Protein AF-A0A2S9FYH5-F1 (afdb_monomer_lite)

Sequence (85 aa):
VATAQRWFDEFEGAGLDGIIAKPLDGLYLPDKRAMFKVKHQRPADCVVAGYRLHKSGDDAVGSLLLGLYDGDGSLASVGVIGAFP

Foldseek 3Di:
DVVQVCCQPVCVVVVDQGDKAADPPDDDDPPDPRIDDDGDDDDDDWDFPDFDADPVDPPHTQKTFTFDADPVGDTHTPGIDRDDD

Radius of gyration: 19.56 Å; chains: 1; bounding box: 49×23×55 Å

pLDDT: mean 94.23, std 4.18, range [71.94, 97.75]

Structure (mmCIF, N/CA/C/O backbone):
data_AF-A0A2S9FYH5-F1
#
_entry.id   AF-A0A2S9FYH5-F1
#
loop_
_atom_site.group_PDB
_atom_site.id
_atom_site.type_symbol
_atom_site.label_atom_id
_atom_site.label_alt_id
_atom_site.label_comp_id
_atom_site.label_asym_id
_atom_site.label_entity_id
_atom_site.label_seq_id
_atom_site.pdbx_PDB_ins_code
_atom_site.Cartn_x
_atom_site.Cartn_y
_atom_site.Cartn_z
_atom_site.occupancy
_atom_site.B_iso_or_equiv
_atom_site.auth_seq_id
_atom_site.auth_comp_id
_atom_site.auth_asym_id
_atom_site.auth_atom_id
_atom_site.pdbx_PDB_model_num
ATOM 1 N N . VAL A 1 1 ? -22.720 -4.408 12.730 1.00 71.94 1 VAL A N 1
ATOM 2 C CA . VAL A 1 1 ? -22.038 -4.593 11.424 1.00 71.94 1 VAL A CA 1
ATOM 3 C C . VAL A 1 1 ? -22.683 -3.759 10.320 1.00 71.94 1 VAL A C 1
ATOM 5 O O . VAL A 1 1 ? -21.962 -2.995 9.702 1.00 71.94 1 VAL A O 1
ATOM 8 N N . ALA A 1 2 ? -24.011 -3.799 10.135 1.00 90.19 2 ALA A N 1
ATOM 9 C CA . ALA A 1 2 ? -24.708 -3.056 9.070 1.00 90.19 2 ALA A CA 1
ATOM 10 C C . ALA A 1 2 ? -24.344 -1.556 8.962 1.00 90.19 2 ALA A C 1
ATOM 12 O O . ALA A 1 2 ? -24.067 -1.072 7.871 1.00 90.19 2 ALA A O 1
ATOM 13 N N . THR A 1 3 ? -24.261 -0.828 10.084 1.00 96.00 3 THR A N 1
ATOM 14 C CA . THR A 1 3 ? -23.830 0.585 10.094 1.00 96.00 3 THR A CA 1
ATOM 15 C C . THR A 1 3 ? -22.412 0.777 9.550 1.00 96.00 3 THR A C 1
ATOM 17 O O . THR A 1 3 ? -22.179 1.697 8.778 1.00 96.00 3 THR A O 1
ATOM 20 N N . ALA A 1 4 ? -21.473 -0.090 9.944 1.00 95.38 4 ALA A N 1
ATOM 21 C CA . ALA A 1 4 ? -20.075 0.017 9.539 1.00 95.38 4 ALA A CA 1
ATOM 22 C C . ALA A 1 4 ? -19.893 -0.298 8.049 1.00 95.38 4 ALA A C 1
ATOM 24 O O . ALA A 1 4 ? -19.130 0.391 7.385 1.00 95.38 4 ALA A O 1
ATOM 25 N N . GLN A 1 5 ? -20.636 -1.284 7.531 1.00 95.56 5 GLN A N 1
ATOM 26 C CA . GLN A 1 5 ? -20.661 -1.587 6.101 1.00 95.56 5 GLN A CA 1
ATOM 27 C C . GLN A 1 5 ? -21.187 -0.394 5.300 1.00 95.56 5 GLN A C 1
ATOM 29 O O . GLN A 1 5 ? -20.523 0.064 4.383 1.00 95.56 5 GLN A O 1
ATOM 34 N N . ARG A 1 6 ? -22.320 0.187 5.720 1.00 96.12 6 ARG A N 1
ATOM 35 C CA . ARG A 1 6 ? -22.870 1.379 5.063 1.00 96.12 6 ARG A CA 1
ATOM 36 C C . ARG A 1 6 ? -21.867 2.531 5.030 1.00 96.12 6 ARG A C 1
ATOM 38 O O . ARG A 1 6 ? -21.724 3.160 3.997 1.00 96.12 6 ARG A O 1
ATOM 45 N N . TRP A 1 7 ? -21.168 2.805 6.134 1.00 96.06 7 TRP A N 1
ATOM 46 C CA . TRP A 1 7 ? -20.135 3.847 6.152 1.00 96.06 7 TRP A CA 1
ATOM 47 C C . TRP A 1 7 ? -18.958 3.540 5.233 1.00 96.06 7 TRP A C 1
ATOM 49 O O . TRP A 1 7 ? -18.432 4.458 4.613 1.00 96.06 7 TRP A O 1
ATOM 59 N N . PHE A 1 8 ? -18.528 2.279 5.181 1.00 95.81 8 PHE A N 1
ATOM 60 C CA . PHE A 1 8 ? -17.462 1.851 4.284 1.00 95.81 8 PHE A CA 1
ATOM 61 C C . PHE A 1 8 ? -17.843 2.174 2.834 1.00 95.81 8 PHE A C 1
ATOM 63 O O . PHE A 1 8 ? -17.089 2.874 2.170 1.00 95.81 8 PHE A O 1
ATOM 70 N N . ASP A 1 9 ? -19.049 1.796 2.410 1.00 93.81 9 ASP A N 1
ATOM 71 C CA . ASP A 1 9 ? -19.503 1.985 1.029 1.00 93.81 9 ASP A CA 1
ATOM 72 C C . ASP A 1 9 ? -19.830 3.461 0.705 1.00 93.81 9 ASP A C 1
ATOM 74 O O . ASP A 1 9 ? -19.387 4.007 -0.303 1.00 93.81 9 ASP A O 1
ATOM 78 N N . GLU A 1 10 ? -20.594 4.144 1.564 1.00 94.62 10 GLU A N 1
ATOM 79 C CA . GLU A 1 10 ? -21.112 5.497 1.297 1.00 94.62 10 GLU A CA 1
ATOM 80 C C . GLU A 1 10 ? -20.003 6.555 1.261 1.00 94.62 10 GLU A C 1
ATOM 82 O O . GLU A 1 10 ? -20.054 7.494 0.464 1.00 94.62 10 GLU A O 1
ATOM 87 N N . PHE A 1 11 ? -18.980 6.406 2.105 1.00 92.38 11 PHE A N 1
ATOM 88 C CA . PHE A 1 11 ? -17.928 7.412 2.222 1.00 92.38 11 PHE A CA 1
ATOM 89 C C . PHE A 1 11 ? -16.698 7.157 1.352 1.00 92.38 11 PHE A C 1
ATOM 91 O O . PHE A 1 11 ? -15.823 8.025 1.298 1.00 92.38 11 PHE A O 1
ATOM 98 N N . GLU A 1 12 ? -16.637 6.047 0.611 1.00 90.88 12 GLU A N 1
ATOM 99 C CA . GLU A 1 12 ? -15.592 5.859 -0.401 1.00 90.88 12 GLU A CA 1
ATOM 100 C C . GLU A 1 12 ? -15.629 7.001 -1.436 1.00 90.88 12 GLU A C 1
ATOM 102 O O . GLU A 1 12 ? -14.601 7.60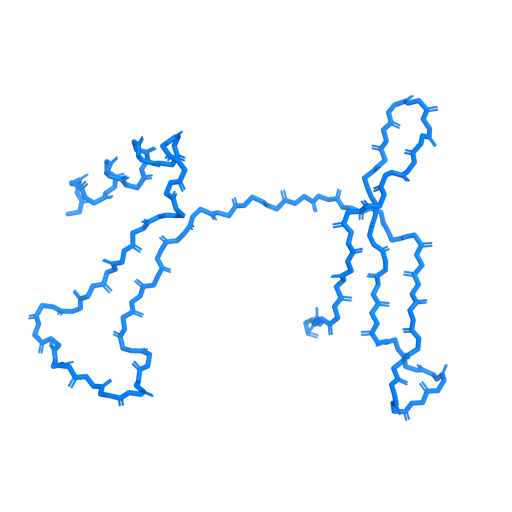4 -1.753 1.00 90.88 12 GLU A O 1
ATOM 107 N N . GLY A 1 13 ? -16.827 7.370 -1.908 1.00 84.31 13 GLY A N 1
ATOM 108 C CA . GLY A 1 13 ? -17.028 8.459 -2.873 1.00 84.31 13 GLY A CA 1
ATOM 109 C C . GLY A 1 13 ? -16.691 9.852 -2.330 1.00 84.31 13 GLY A C 1
ATOM 110 O O . GLY A 1 13 ? -16.383 10.758 -3.101 1.00 84.31 13 GLY A O 1
ATOM 111 N N . ALA A 1 14 ? -16.685 10.015 -1.005 1.00 88.75 14 ALA A N 1
ATOM 112 C CA . ALA A 1 14 ? -16.268 11.245 -0.335 1.00 88.75 14 ALA A CA 1
ATOM 113 C C . ALA A 1 14 ? -14.737 11.353 -0.175 1.00 88.75 14 ALA A C 1
ATOM 115 O O . ALA A 1 14 ? -14.248 12.314 0.420 1.00 88.75 14 ALA A O 1
ATOM 116 N N . GLY A 1 15 ? -13.976 10.377 -0.687 1.00 88.81 15 GLY A N 1
ATOM 117 C CA . GLY A 1 15 ? -12.517 10.342 -0.604 1.00 88.81 15 GLY A CA 1
ATOM 118 C C . GLY A 1 15 ? -11.977 9.774 0.709 1.00 88.81 15 GLY A C 1
ATOM 119 O O . GLY A 1 15 ? -10.803 9.982 1.014 1.00 88.81 15 GLY A O 1
ATOM 120 N N . LEU A 1 16 ? -12.798 9.075 1.504 1.00 94.06 16 LEU A N 1
ATOM 121 C CA . LEU A 1 16 ? -12.309 8.356 2.681 1.00 94.06 16 LEU A CA 1
ATOM 122 C C . LEU A 1 16 ? -11.746 6.986 2.280 1.00 94.06 16 LEU A C 1
ATOM 124 O O . LEU A 1 16 ? -12.391 6.215 1.577 1.00 94.06 16 LEU A O 1
ATOM 128 N N . ASP A 1 17 ? -10.569 6.642 2.809 1.00 94.31 17 ASP A N 1
ATOM 129 C CA . ASP A 1 17 ? -9.894 5.359 2.543 1.00 94.31 17 ASP A CA 1
ATOM 130 C C . ASP A 1 17 ? -10.698 4.117 2.990 1.00 94.31 17 ASP A C 1
ATOM 132 O O . ASP A 1 17 ? -10.475 3.004 2.499 1.00 94.31 17 ASP A O 1
ATOM 136 N N . GLY A 1 18 ? -11.562 4.274 3.996 1.00 95.81 18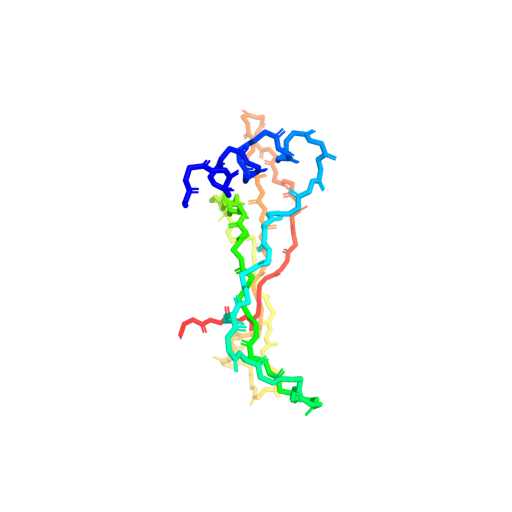 GLY A N 1
ATOM 137 C CA . GLY A 1 18 ? -12.299 3.191 4.643 1.00 95.81 18 GLY A CA 1
ATOM 138 C C . GLY A 1 18 ? -12.554 3.457 6.128 1.00 95.81 18 GLY A C 1
ATOM 139 O O . GLY A 1 18 ? -12.672 4.604 6.556 1.00 95.81 18 GLY A O 1
ATOM 140 N N . ILE A 1 19 ? -12.626 2.394 6.934 1.00 96.94 19 ILE A N 1
ATOM 141 C CA . ILE A 1 19 ? -13.003 2.457 8.354 1.00 96.94 19 ILE A CA 1
ATOM 142 C C . ILE A 1 19 ? -11.896 1.938 9.283 1.00 96.94 19 ILE A C 1
ATOM 144 O O . ILE A 1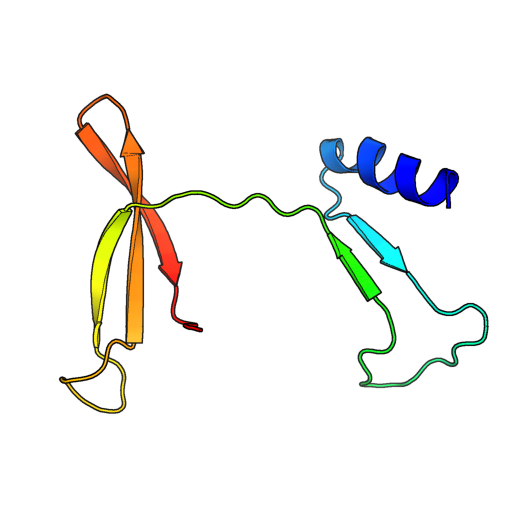 19 ? -11.069 1.097 8.919 1.00 96.94 19 ILE A O 1
ATOM 148 N N . ILE A 1 20 ? -11.908 2.418 10.528 1.00 96.69 20 ILE A N 1
ATOM 149 C CA . ILE A 1 20 ? -11.063 1.904 11.612 1.00 96.69 20 ILE A CA 1
ATOM 150 C C . ILE A 1 20 ? -11.923 1.059 12.548 1.00 96.69 20 ILE A C 1
ATOM 152 O O . ILE A 1 20 ? -12.849 1.580 13.168 1.00 96.69 20 ILE A O 1
ATOM 156 N N . ALA A 1 21 ? -11.587 -0.221 12.700 1.00 96.44 21 ALA A N 1
ATOM 157 C CA . ALA A 1 21 ? -12.211 -1.091 13.692 1.00 96.44 21 ALA A CA 1
ATOM 158 C C . ALA A 1 21 ? -11.329 -1.185 14.946 1.00 96.44 21 ALA A C 1
ATOM 160 O O . ALA A 1 21 ? -10.118 -1.418 14.862 1.00 96.44 21 ALA A O 1
ATOM 161 N N . LYS A 1 22 ? -11.943 -0.989 16.116 1.00 96.50 22 LYS A N 1
ATOM 162 C CA . LYS A 1 22 ? -11.287 -1.043 17.429 1.00 96.50 22 LYS A CA 1
ATOM 163 C C . LYS A 1 22 ? -12.000 -2.080 18.306 1.00 96.50 22 LYS A C 1
ATOM 165 O O . LYS A 1 22 ? -13.233 -2.058 18.324 1.00 96.50 22 LYS A O 1
ATOM 170 N N . PRO A 1 23 ? -11.275 -2.960 19.021 1.00 95.00 23 PRO A N 1
ATOM 171 C CA . PRO A 1 23 ? -11.876 -3.801 20.054 1.00 95.00 23 PRO A CA 1
ATOM 172 C C . PRO A 1 23 ? -12.570 -2.934 21.111 1.00 95.00 23 PRO A C 1
ATOM 174 O O . PRO A 1 23 ? -12.028 -1.899 21.499 1.00 95.00 23 PRO A O 1
ATOM 177 N N . LEU A 1 24 ? -13.764 -3.331 21.555 1.00 95.50 24 LEU A N 1
ATOM 178 C CA . LEU A 1 24 ? -14.558 -2.535 22.503 1.00 95.50 24 LEU A CA 1
ATOM 179 C C . LEU A 1 24 ? -13.938 -2.504 23.906 1.00 95.50 24 LEU A C 1
ATOM 181 O O . LEU A 1 24 ? -14.049 -1.505 24.607 1.00 95.50 24 LEU A O 1
ATOM 185 N N . ASP A 1 25 ? -13.277 -3.590 24.288 1.00 96.25 25 ASP A N 1
ATOM 186 C CA . ASP A 1 25 ? -12.543 -3.795 25.538 1.00 96.25 25 ASP A CA 1
ATOM 187 C C . ASP A 1 25 ? -11.034 -3.523 25.395 1.00 96.25 25 ASP A C 1
ATOM 189 O O . ASP A 1 25 ? -10.257 -3.731 26.328 1.00 96.25 25 ASP A O 1
ATOM 193 N N . GLY A 1 26 ? -10.602 -3.039 24.227 1.00 93.19 26 GLY A N 1
ATOM 194 C CA . GLY A 1 26 ? -9.205 -2.743 23.951 1.00 93.19 26 GLY A CA 1
ATOM 195 C C . GLY A 1 26 ? -8.713 -1.520 24.721 1.00 93.19 26 GLY A C 1
ATOM 196 O O . GLY A 1 26 ? -9.288 -0.435 24.632 1.00 93.19 26 GLY A O 1
ATOM 197 N N . LEU A 1 27 ? -7.591 -1.669 25.425 1.00 96.00 27 LEU A N 1
ATOM 198 C CA . LEU A 1 27 ? -6.875 -0.540 26.012 1.00 96.00 27 LEU A CA 1
ATOM 199 C C . LEU A 1 27 ? -6.102 0.239 24.944 1.00 96.00 27 LEU A C 1
ATOM 201 O O . LEU A 1 27 ? -5.727 -0.286 23.892 1.00 96.00 27 LEU A O 1
ATOM 205 N N . TYR A 1 28 ? -5.800 1.501 25.245 1.00 95.50 28 TYR A N 1
ATOM 206 C CA . TYR A 1 28 ? -4.822 2.242 24.464 1.00 95.50 28 TYR A CA 1
ATOM 207 C C . TYR A 1 28 ? -3.429 1.654 24.701 1.00 95.50 28 TYR A C 1
ATOM 209 O O . TYR A 1 28 ? -2.946 1.624 25.831 1.00 95.50 28 TYR A O 1
ATOM 217 N N . LEU A 1 29 ? -2.784 1.200 23.628 1.00 97.06 29 LEU A N 1
ATOM 218 C CA . LEU A 1 29 ? -1.447 0.619 23.666 1.00 97.06 29 LEU A CA 1
ATOM 219 C C . LEU A 1 29 ? -0.486 1.522 22.877 1.00 97.06 29 LEU A C 1
ATOM 221 O O . LEU A 1 29 ? -0.477 1.458 21.643 1.00 97.06 29 LEU A O 1
ATOM 225 N N . PRO A 1 30 ? 0.302 2.377 23.558 1.00 97.56 30 PRO A N 1
ATOM 226 C CA . PRO A 1 30 ? 1.274 3.243 22.901 1.00 97.56 30 PRO A CA 1
ATOM 227 C C . PRO A 1 30 ? 2.234 2.431 22.029 1.00 97.56 30 PRO A C 1
ATOM 229 O O . PRO A 1 30 ? 2.722 1.384 22.451 1.00 97.56 30 PRO A O 1
ATOM 232 N N . ASP A 1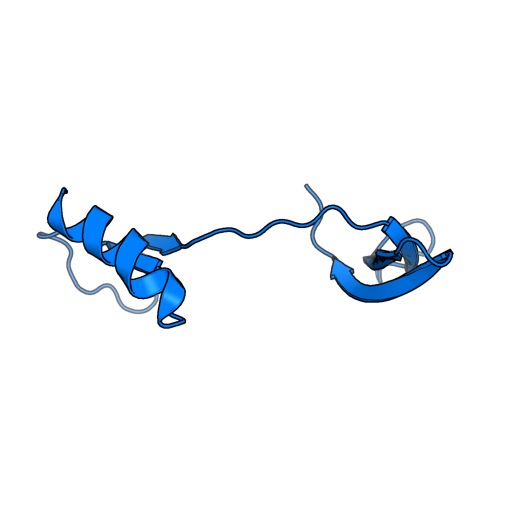 31 ? 2.490 2.920 20.815 1.00 96.69 31 ASP A N 1
ATOM 233 C CA . ASP A 1 31 ? 3.411 2.302 19.850 1.00 96.69 31 ASP A CA 1
ATOM 234 C C . ASP A 1 31 ? 3.039 0.863 19.421 1.00 96.69 31 ASP A C 1
ATOM 236 O O . ASP A 1 31 ? 3.851 0.104 18.891 1.00 96.69 31 ASP A O 1
ATOM 240 N N . LYS A 1 32 ? 1.779 0.450 19.625 1.00 96.56 32 LYS A N 1
ATOM 241 C CA . LYS A 1 32 ? 1.271 -0.848 19.159 1.00 96.56 32 LYS A CA 1
ATOM 242 C C . LYS A 1 32 ? 0.211 -0.684 18.076 1.00 96.56 32 LYS A C 1
ATOM 244 O O . LYS A 1 32 ? -0.703 0.133 18.170 1.00 96.56 32 LYS A O 1
ATOM 249 N N . ARG A 1 33 ? 0.281 -1.540 17.051 1.00 95.31 33 ARG A N 1
ATOM 250 C CA . ARG A 1 33 ? -0.731 -1.641 15.982 1.00 95.31 33 ARG A CA 1
ATOM 251 C C . ARG A 1 33 ? -1.905 -2.519 16.436 1.00 95.31 33 ARG A C 1
ATOM 253 O O . ARG A 1 33 ? -2.105 -3.603 15.910 1.00 95.31 33 ARG A O 1
ATOM 260 N N . ALA A 1 34 ? -2.651 -2.045 17.433 1.00 95.62 34 ALA A N 1
ATOM 261 C CA . ALA A 1 34 ? -3.770 -2.776 18.046 1.00 95.62 34 ALA A CA 1
ATOM 262 C C . ALA A 1 34 ? -5.137 -2.540 17.367 1.00 95.62 34 ALA A C 1
ATOM 264 O O . ALA A 1 34 ? -6.123 -3.186 17.708 1.00 95.62 34 ALA A O 1
ATOM 265 N N . MET A 1 35 ? -5.211 -1.595 16.425 1.00 96.12 35 MET A N 1
ATOM 266 C CA . MET A 1 35 ? -6.427 -1.262 15.675 1.00 96.12 35 MET A CA 1
ATOM 267 C C . MET A 1 35 ? -6.350 -1.815 14.254 1.00 96.12 35 MET A C 1
ATOM 269 O O . MET A 1 35 ? -5.265 -1.889 13.669 1.00 96.12 35 MET A O 1
ATOM 273 N N . PHE A 1 36 ? -7.506 -2.105 13.661 1.00 96.12 36 PHE A N 1
ATOM 274 C CA . PHE A 1 36 ? -7.599 -2.628 12.301 1.00 96.12 36 PHE A CA 1
ATOM 275 C C . PHE A 1 36 ? -8.001 -1.523 11.329 1.00 96.12 36 PHE A C 1
ATOM 277 O O . PHE A 1 36 ? -8.958 -0.784 11.568 1.00 96.12 36 PHE A O 1
ATOM 284 N N . LYS A 1 37 ? -7.265 -1.416 10.220 1.00 96.62 37 LYS A N 1
ATOM 285 C CA . LYS A 1 37 ? -7.613 -0.542 9.096 1.00 96.62 37 LYS A CA 1
ATOM 286 C C . LYS A 1 37 ? -8.301 -1.398 8.041 1.00 96.62 37 LYS A C 1
ATOM 288 O O . LYS A 1 37 ? -7.650 -2.262 7.462 1.00 96.62 37 LYS A O 1
ATOM 293 N N . VAL A 1 38 ? -9.582 -1.156 7.800 1.00 96.38 38 VAL A N 1
ATOM 294 C CA . VAL A 1 38 ? -10.332 -1.792 6.712 1.00 96.38 38 VAL A CA 1
ATOM 295 C C . VAL A 1 38 ? -10.426 -0.760 5.600 1.00 96.38 38 VAL A C 1
ATOM 297 O O . VAL A 1 38 ? -11.015 0.300 5.802 1.00 96.38 38 VAL A O 1
ATOM 300 N N . LYS A 1 39 ? -9.772 -1.024 4.469 1.00 95.94 39 LYS A N 1
ATOM 301 C CA . LYS A 1 39 ? -9.607 -0.063 3.372 1.00 95.94 39 LYS A CA 1
ATOM 302 C C . LYS A 1 39 ? -10.128 -0.624 2.061 1.00 95.94 39 LYS A C 1
ATOM 304 O O . LYS A 1 39 ? -10.06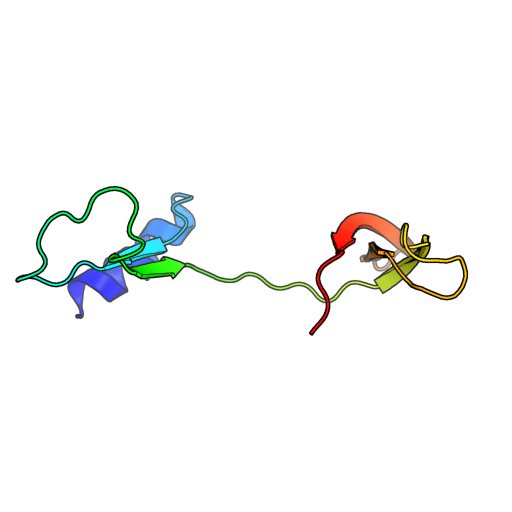2 -1.832 1.847 1.00 95.94 39 LYS A O 1
ATOM 309 N N . HIS A 1 40 ? -10.550 0.266 1.175 1.00 94.75 40 HIS A N 1
ATOM 310 C CA . HIS A 1 40 ? -10.808 -0.088 -0.214 1.00 94.75 40 HIS A CA 1
ATOM 311 C C . HIS A 1 40 ? -9.481 -0.365 -0.918 1.00 94.75 40 HIS A C 1
ATOM 313 O O . HIS A 1 40 ? -8.488 0.335 -0.704 1.00 94.75 40 HIS A O 1
ATOM 319 N N . GLN A 1 41 ? -9.457 -1.403 -1.749 1.00 91.81 41 GLN A N 1
ATOM 320 C CA . GLN A 1 41 ? -8.319 -1.716 -2.603 1.00 91.81 41 GLN A CA 1
ATOM 321 C C . GLN A 1 41 ? -8.704 -1.474 -4.055 1.00 91.81 41 GLN A C 1
ATOM 323 O O . GLN A 1 41 ? -9.750 -1.926 -4.509 1.00 91.81 41 GLN A O 1
ATOM 328 N N . ARG A 1 42 ? -7.834 -0.769 -4.778 1.00 88.56 42 ARG A N 1
ATOM 329 C CA . ARG A 1 42 ? -7.974 -0.506 -6.212 1.00 88.56 42 ARG A CA 1
ATOM 330 C C . ARG A 1 42 ? -6.697 -0.964 -6.914 1.00 88.56 42 ARG A C 1
ATOM 332 O O . ARG A 1 42 ? -5.792 -0.152 -7.104 1.00 88.56 42 ARG A O 1
ATOM 339 N N . PRO A 1 43 ? -6.558 -2.274 -7.178 1.00 92.25 43 PRO A N 1
ATOM 340 C CA . PRO A 1 43 ? -5.418 -2.782 -7.923 1.00 92.25 43 PRO A CA 1
ATOM 341 C C . PRO A 1 43 ? -5.518 -2.362 -9.392 1.00 92.25 43 PRO A C 1
ATOM 343 O O . PRO A 1 43 ? -6.603 -2.073 -9.897 1.00 92.25 43 PRO A O 1
ATOM 346 N N . ALA A 1 44 ? -4.378 -2.356 -10.071 1.00 92.50 44 ALA A N 1
ATOM 347 C CA . ALA A 1 44 ? -4.301 -2.163 -11.508 1.00 92.50 44 ALA A CA 1
ATOM 348 C C . ALA A 1 44 ? -3.263 -3.124 -12.084 1.00 92.50 44 ALA A C 1
ATOM 350 O O . ALA A 1 44 ? -2.168 -3.259 -11.530 1.00 92.50 44 ALA A O 1
ATOM 351 N N . ASP A 1 45 ? -3.597 -3.745 -13.209 1.00 93.94 45 ASP A N 1
ATOM 352 C CA . ASP A 1 45 ? -2.638 -4.524 -13.979 1.00 93.94 45 ASP A CA 1
ATOM 353 C C . ASP A 1 45 ? -1.752 -3.559 -14.764 1.00 93.94 45 ASP A C 1
ATOM 355 O O . ASP A 1 45 ? -2.234 -2.704 -15.507 1.00 93.94 45 ASP A O 1
ATOM 359 N N . CYS A 1 46 ? -0.443 -3.665 -14.555 1.00 95.62 46 CYS A N 1
ATOM 360 C CA . CYS A 1 46 ? 0.539 -2.756 -15.133 1.00 95.62 46 CYS A CA 1
ATOM 361 C C . CYS A 1 46 ? 1.589 -3.543 -15.917 1.00 95.62 46 CYS A C 1
ATOM 363 O O . CYS A 1 46 ? 2.004 -4.630 -15.515 1.00 95.62 46 CYS A O 1
ATOM 365 N N . VAL A 1 47 ? 2.072 -2.959 -17.010 1.00 96.75 47 VAL A N 1
ATOM 366 C CA . VAL A 1 47 ? 3.195 -3.487 -17.787 1.00 96.75 47 VAL A CA 1
ATOM 367 C C . VAL A 1 47 ? 4.500 -3.192 -17.051 1.00 96.75 47 VAL A C 1
ATOM 369 O O . VAL A 1 47 ? 4.712 -2.080 -16.561 1.00 96.75 47 VAL 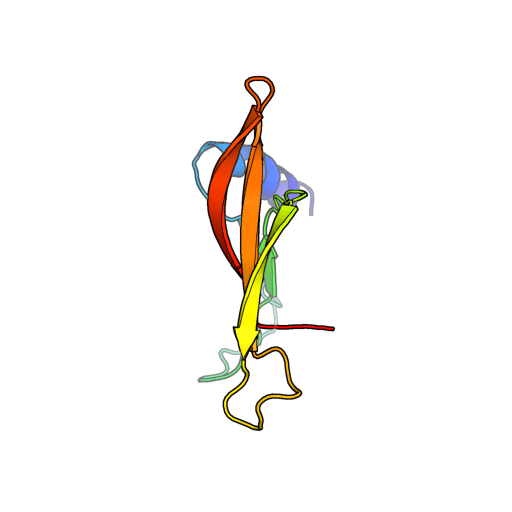A O 1
ATOM 372 N N . VAL A 1 48 ? 5.406 -4.171 -17.013 1.00 97.06 48 VAL A N 1
ATOM 373 C CA . VAL A 1 48 ? 6.783 -3.960 -16.552 1.00 97.06 48 VAL A CA 1
ATOM 374 C C . VAL A 1 48 ? 7.581 -3.324 -17.686 1.00 97.06 48 VAL A C 1
ATOM 376 O O . VAL A 1 48 ? 7.943 -3.986 -18.655 1.00 97.06 48 VAL A O 1
ATOM 379 N N . ALA A 1 49 ? 7.854 -2.030 -17.555 1.00 96.56 49 ALA A N 1
ATOM 380 C CA . ALA A 1 49 ? 8.610 -1.251 -18.533 1.00 96.56 49 ALA A CA 1
ATOM 381 C C . ALA A 1 49 ? 10.132 -1.432 -18.386 1.00 96.56 49 ALA A C 1
ATOM 383 O O . ALA A 1 49 ? 10.894 -1.138 -19.302 1.00 96.56 49 ALA A O 1
ATOM 384 N N . GLY A 1 50 ? 10.585 -1.885 -17.215 1.00 96.56 50 GLY A N 1
ATOM 385 C CA . GLY A 1 50 ? 11.995 -2.101 -16.913 1.00 96.56 50 GLY A CA 1
ATOM 386 C C . GLY A 1 50 ? 12.234 -2.391 -15.435 1.00 96.56 50 GLY A C 1
ATOM 387 O O . GLY A 1 50 ? 11.291 -2.545 -14.656 1.00 96.56 50 GLY A O 1
ATOM 388 N N . TYR A 1 51 ? 13.505 -2.430 -15.035 1.00 96.75 51 TYR A N 1
ATOM 389 C CA . TYR A 1 51 ? 13.908 -2.663 -13.651 1.00 96.75 51 TYR A CA 1
ATOM 390 C C . TYR A 1 51 ? 15.164 -1.873 -13.267 1.00 96.75 51 TYR A C 1
ATOM 392 O O . TYR A 1 51 ? 15.896 -1.371 -14.120 1.00 96.75 51 TYR A O 1
ATOM 400 N N . ARG A 1 52 ? 15.414 -1.762 -11.961 1.00 96.31 52 ARG A N 1
ATOM 401 C CA . ARG A 1 52 ? 16.681 -1.280 -11.391 1.00 96.31 52 ARG A CA 1
ATOM 402 C C . ARG A 1 52 ? 17.350 -2.402 -10.614 1.00 96.31 52 ARG A C 1
ATOM 404 O O . ARG A 1 52 ? 16.652 -3.194 -9.979 1.00 96.31 52 ARG A O 1
ATOM 411 N N . LEU A 1 53 ? 18.678 -2.426 -10.622 1.00 96.75 53 LEU A N 1
ATOM 412 C CA . LEU A 1 53 ? 19.468 -3.375 -9.839 1.00 96.75 53 LEU A CA 1
ATOM 413 C C . LEU A 1 53 ? 19.335 -3.097 -8.338 1.00 96.75 53 LEU A C 1
ATOM 415 O O . LEU A 1 53 ? 19.197 -1.946 -7.908 1.00 96.75 53 LEU A O 1
ATOM 419 N N . HIS A 1 54 ? 19.323 -4.158 -7.538 1.00 95.44 54 HIS A N 1
ATOM 420 C CA . HIS A 1 54 ? 19.313 -4.059 -6.087 1.00 95.44 54 HIS A CA 1
ATOM 421 C C . HIS A 1 54 ? 20.719 -3.738 -5.580 1.00 95.44 54 HIS A C 1
ATOM 423 O O . HIS A 1 54 ? 21.722 -4.175 -6.131 1.00 95.44 54 HIS A O 1
ATOM 429 N N . LYS A 1 55 ? 20.813 -3.037 -4.449 1.00 93.00 55 LYS A N 1
ATOM 430 C CA . LYS A 1 55 ? 22.105 -2.672 -3.843 1.00 93.00 55 LYS A CA 1
ATOM 431 C C . LYS A 1 55 ? 22.968 -3.864 -3.398 1.00 93.00 55 LYS A C 1
ATOM 433 O O . LYS A 1 55 ? 24.101 -3.656 -2.984 1.00 93.00 55 LYS A O 1
ATOM 438 N N . SER A 1 56 ? 22.412 -5.077 -3.378 1.00 92.38 56 SER A N 1
ATOM 439 C CA . SER A 1 56 ? 23.134 -6.291 -2.978 1.00 92.38 56 SER A CA 1
ATOM 440 C C . SER A 1 56 ? 23.975 -6.897 -4.097 1.00 92.38 56 SER A C 1
ATOM 442 O O . SER A 1 56 ? 24.817 -7.732 -3.788 1.00 92.38 56 SER A O 1
ATOM 444 N N . GLY A 1 57 ? 23.750 -6.518 -5.357 1.00 91.94 57 GLY A N 1
ATOM 445 C CA . GLY A 1 57 ? 24.466 -7.091 -6.491 1.00 91.94 57 GLY A CA 1
ATOM 446 C C . GLY A 1 57 ? 23.775 -6.834 -7.826 1.00 91.94 57 GLY A C 1
ATOM 447 O O . GLY A 1 57 ? 22.573 -6.564 -7.883 1.00 91.94 57 GLY A O 1
ATOM 448 N N . ASP A 1 58 ? 24.554 -6.948 -8.900 1.00 92.00 58 ASP A N 1
ATOM 449 C CA . ASP A 1 58 ? 24.097 -6.732 -10.279 1.00 92.00 58 ASP A CA 1
ATOM 450 C C . ASP A 1 58 ? 23.258 -7.900 -10.832 1.00 92.00 58 ASP A C 1
ATOM 452 O O . ASP A 1 58 ? 22.694 -7.818 -11.922 1.00 92.00 58 ASP A O 1
ATOM 456 N N . ASP A 1 59 ? 23.148 -8.986 -10.070 1.00 93.31 59 ASP A N 1
ATOM 457 C CA . ASP A 1 59 ? 22.319 -10.161 -10.332 1.00 93.31 59 ASP A CA 1
ATOM 458 C C . ASP A 1 59 ? 20.940 -10.092 -9.650 1.00 93.31 59 ASP A C 1
ATOM 460 O O . ASP A 1 59 ? 20.111 -10.986 -9.830 1.00 93.31 59 ASP A O 1
ATOM 464 N N . ALA A 1 60 ? 20.662 -9.026 -8.892 1.00 93.25 60 ALA A N 1
ATOM 465 C CA . ALA A 1 60 ? 19.437 -8.873 -8.119 1.00 93.25 60 ALA A CA 1
ATOM 466 C C . ALA A 1 60 ? 18.571 -7.706 -8.617 1.00 93.25 60 ALA A C 1
ATOM 468 O O . ALA A 1 60 ? 19.048 -6.599 -8.869 1.00 93.25 60 ALA A O 1
ATOM 469 N N . VAL A 1 61 ? 17.256 -7.925 -8.692 1.00 95.12 61 VAL A N 1
ATOM 470 C CA . VAL A 1 61 ? 16.277 -6.876 -9.016 1.00 95.12 61 VAL A CA 1
ATOM 471 C C . VAL A 1 61 ? 15.903 -6.111 -7.752 1.00 95.12 61 VAL A C 1
ATOM 473 O O . VAL A 1 61 ? 15.441 -6.688 -6.773 1.00 95.12 61 VAL A O 1
ATOM 476 N N . GLY A 1 62 ? 16.083 -4.791 -7.776 1.00 95.62 62 GLY A N 1
ATOM 477 C CA . GLY A 1 62 ? 15.729 -3.910 -6.666 1.00 95.62 62 GLY A CA 1
ATOM 478 C C . GLY A 1 62 ? 14.349 -3.283 -6.803 1.00 95.62 62 GLY A C 1
ATOM 479 O O . GLY A 1 62 ? 13.654 -3.096 -5.810 1.00 95.62 62 GLY A O 1
ATOM 480 N N . SER A 1 63 ? 13.940 -2.939 -8.025 1.00 96.94 63 SER A N 1
ATOM 481 C CA . SER A 1 63 ? 12.595 -2.413 -8.285 1.00 96.94 63 SER A CA 1
ATOM 482 C C . SER A 1 63 ? 12.182 -2.607 -9.737 1.00 96.94 63 SER A C 1
ATOM 484 O O . SER A 1 63 ? 13.042 -2.634 -10.616 1.00 96.94 63 SER A O 1
ATOM 486 N N . LEU A 1 64 ? 10.877 -2.703 -9.979 1.00 97.25 64 LEU A N 1
ATOM 487 C CA . LEU A 1 64 ? 10.270 -2.741 -11.310 1.00 97.25 64 LEU A CA 1
ATOM 488 C C . LEU A 1 64 ? 9.620 -1.393 -11.617 1.00 97.25 64 LEU A C 1
ATOM 490 O O . LEU A 1 64 ? 8.961 -0.816 -10.751 1.00 97.25 64 LEU A O 1
ATOM 494 N N . LEU A 1 65 ? 9.805 -0.906 -12.842 1.00 97.75 65 LEU A N 1
ATOM 495 C CA . LEU A 1 65 ? 9.141 0.284 -13.367 1.00 97.75 65 LEU A CA 1
ATOM 496 C C . LEU A 1 65 ? 7.826 -0.141 -14.016 1.00 97.75 65 LEU A C 1
ATOM 498 O O . LEU A 1 65 ? 7.827 -1.004 -14.894 1.00 97.75 65 LEU A O 1
ATOM 502 N N . LEU A 1 66 ? 6.723 0.460 -13.578 1.00 97.50 66 LEU A N 1
ATOM 503 C CA . LEU A 1 66 ? 5.377 0.105 -14.010 1.00 97.50 66 LEU A CA 1
ATOM 504 C C . LEU A 1 66 ? 4.798 1.170 -14.936 1.00 97.50 66 LEU A C 1
ATOM 506 O O . LEU A 1 66 ? 4.933 2.370 -14.680 1.00 97.50 66 LEU A O 1
ATOM 510 N N . GLY A 1 67 ? 4.104 0.722 -15.979 1.00 97.19 67 GLY A N 1
ATOM 511 C CA . GLY A 1 67 ? 3.341 1.588 -16.868 1.00 97.19 67 GLY A CA 1
ATOM 512 C C . GLY A 1 67 ? 1.951 1.042 -17.185 1.00 97.19 67 GLY A C 1
ATOM 513 O O . GLY A 1 67 ? 1.755 -0.172 -17.240 1.00 97.19 67 GLY A O 1
ATOM 514 N N . LEU A 1 68 ? 0.993 1.941 -17.406 1.00 96.88 68 LEU A N 1
ATOM 515 C CA . LEU A 1 68 ? -0.309 1.611 -17.984 1.00 96.88 68 LEU A CA 1
ATOM 516 C C . LEU A 1 68 ? -0.235 1.787 -19.493 1.00 96.88 68 LEU A C 1
ATOM 518 O O . LEU A 1 68 ? 0.178 2.841 -19.978 1.00 96.88 68 LEU A O 1
ATOM 522 N N . TYR A 1 69 ? -0.598 0.731 -20.208 1.00 95.25 69 TYR A N 1
ATOM 523 C CA . TYR A 1 69 ? -0.641 0.727 -21.660 1.00 95.25 69 TYR A CA 1
ATOM 524 C C . TYR A 1 69 ? -2.029 1.157 -22.124 1.00 95.25 69 TYR A C 1
ATOM 526 O O . TYR A 1 69 ? -3.030 0.639 -21.620 1.00 95.25 69 TYR A O 1
ATOM 534 N N . ASP A 1 70 ? -2.095 2.098 -23.055 1.00 92.88 70 ASP A N 1
ATOM 535 C CA . ASP A 1 70 ? -3.351 2.576 -23.625 1.00 92.88 70 ASP A CA 1
ATOM 536 C C . ASP A 1 70 ? -3.554 2.093 -25.072 1.00 92.88 70 ASP A C 1
ATOM 538 O O . ASP A 1 70 ? -2.719 1.412 -25.672 1.00 92.88 70 ASP A O 1
ATOM 542 N N . GLY A 1 71 ? -4.730 2.397 -25.626 1.00 92.19 71 GLY A N 1
ATOM 543 C CA . GLY A 1 71 ? -5.125 1.941 -26.958 1.00 92.19 71 GLY A CA 1
ATOM 544 C C . GLY A 1 71 ? -4.423 2.652 -28.117 1.00 92.19 71 GLY A C 1
ATOM 545 O O . GLY A 1 71 ? -4.554 2.191 -29.250 1.00 92.19 71 GLY A O 1
ATOM 546 N N . ASP A 1 72 ? -3.706 3.752 -27.866 1.00 94.50 72 ASP A N 1
ATOM 547 C CA . ASP A 1 72 ? -2.926 4.449 -28.897 1.00 94.50 72 ASP A CA 1
ATOM 548 C C . ASP A 1 72 ? -1.485 3.918 -29.011 1.00 94.50 72 ASP A C 1
ATOM 550 O O . ASP A 1 72 ? -0.759 4.257 -29.949 1.00 94.50 72 ASP A O 1
ATOM 554 N N . GLY A 1 73 ? -1.115 2.999 -28.115 1.00 93.81 73 GLY A N 1
ATOM 555 C CA . GLY A 1 73 ? 0.188 2.359 -28.073 1.00 93.81 73 GLY A CA 1
ATOM 556 C C . GLY A 1 73 ? 1.170 3.030 -27.120 1.00 93.81 73 GLY A C 1
ATOM 557 O O . GLY A 1 73 ? 2.335 2.621 -27.079 1.00 93.81 73 GLY A O 1
ATOM 558 N N . SER A 1 74 ? 0.731 4.026 -26.352 1.00 95.81 74 SER A N 1
ATOM 559 C CA . SER A 1 74 ? 1.554 4.710 -25.366 1.00 95.81 74 SER A CA 1
ATOM 560 C C . SER A 1 74 ? 1.623 3.940 -24.050 1.00 95.81 74 SER A C 1
ATOM 562 O O . SER A 1 74 ? 0.742 3.167 -23.669 1.00 95.81 74 SER A O 1
ATOM 564 N N . LEU A 1 75 ? 2.728 4.156 -23.333 1.00 96.44 75 LEU A N 1
ATOM 565 C CA . LEU A 1 75 ? 2.958 3.583 -22.013 1.00 96.44 75 LEU A CA 1
ATOM 566 C C . LEU A 1 75 ? 3.171 4.703 -20.995 1.00 96.44 75 LEU A C 1
ATOM 568 O O . LEU A 1 75 ? 4.248 5.299 -20.914 1.00 96.44 75 LEU A O 1
ATOM 572 N N . ALA A 1 76 ? 2.141 4.981 -20.202 1.00 96.38 76 ALA A N 1
ATOM 573 C CA . ALA A 1 76 ? 2.184 6.000 -19.165 1.00 96.38 76 ALA A CA 1
ATOM 574 C C . ALA A 1 76 ? 2.831 5.436 -17.896 1.00 96.38 76 ALA A C 1
ATOM 576 O O . ALA A 1 76 ? 2.323 4.486 -17.304 1.00 96.38 76 ALA A O 1
ATOM 577 N N . SER A 1 77 ? 3.943 6.027 -17.455 1.00 96.31 77 SER A N 1
ATOM 578 C CA . SER A 1 77 ? 4.599 5.642 -16.199 1.00 96.31 77 SER A CA 1
ATOM 579 C C . SER A 1 77 ? 3.677 5.892 -15.001 1.00 96.31 77 SER A C 1
ATOM 581 O O . SER A 1 77 ? 3.208 7.013 -14.807 1.00 96.31 77 SER A O 1
ATOM 583 N N . VAL A 1 78 ? 3.446 4.862 -14.180 1.00 96.19 78 VAL A N 1
ATOM 584 C CA . VAL A 1 78 ? 2.579 4.928 -12.983 1.00 96.19 78 VAL A CA 1
ATOM 585 C C . VAL A 1 78 ? 3.313 4.653 -11.673 1.00 96.19 78 VAL A C 1
ATOM 587 O O . VAL A 1 78 ? 2.710 4.665 -10.601 1.00 96.19 78 VAL A O 1
ATOM 590 N N . GLY A 1 79 ? 4.629 4.454 -11.738 1.00 96.00 79 GLY A N 1
ATOM 591 C CA . GLY A 1 79 ? 5.488 4.367 -10.565 1.00 96.00 79 GLY A CA 1
ATOM 592 C C . GLY A 1 79 ? 6.377 3.134 -10.562 1.00 96.00 79 GLY A C 1
ATOM 593 O O . GLY A 1 79 ? 6.747 2.599 -11.607 1.00 96.00 79 GLY A O 1
ATOM 594 N N . VAL A 1 80 ? 6.771 2.722 -9.359 1.00 97.00 80 VAL A N 1
ATOM 595 C CA . VAL A 1 80 ? 7.706 1.618 -9.139 1.00 97.00 80 VAL A CA 1
ATOM 596 C C . VAL A 1 80 ? 7.245 0.731 -7.992 1.00 97.00 80 VAL A C 1
ATOM 598 O O . VAL A 1 80 ? 6.684 1.221 -7.012 1.00 97.00 80 VAL A O 1
ATOM 601 N N . ILE A 1 81 ? 7.545 -0.563 -8.081 1.00 96.31 81 ILE A N 1
ATOM 602 C CA . ILE A 1 81 ? 7.424 -1.498 -6.956 1.00 96.31 81 ILE A CA 1
ATOM 603 C C . ILE A 1 81 ? 8.800 -2.038 -6.583 1.00 96.31 81 ILE A C 1
ATOM 605 O O . ILE A 1 81 ? 9.626 -2.288 -7.455 1.00 96.31 81 ILE A O 1
ATOM 609 N N . GLY A 1 82 ? 9.056 -2.199 -5.287 1.00 94.12 82 GLY A N 1
ATOM 610 C CA . GLY A 1 82 ? 10.314 -2.751 -4.761 1.00 94.12 82 GLY A CA 1
ATOM 611 C C . GLY A 1 82 ? 10.114 -3.744 -3.617 1.00 94.12 82 GLY A C 1
ATOM 612 O O . GLY A 1 82 ? 11.073 -4.120 -2.954 1.00 94.12 82 GLY A O 1
ATOM 613 N N . ALA A 1 83 ? 8.864 -4.136 -3.363 1.00 91.38 83 ALA A N 1
ATOM 614 C CA . ALA A 1 83 ? 8.517 -5.210 -2.446 1.00 91.38 83 ALA A CA 1
ATOM 615 C C . ALA A 1 83 ? 7.968 -6.366 -3.281 1.00 91.38 83 ALA A C 1
ATOM 617 O O . ALA A 1 83 ? 7.004 -6.183 -4.026 1.00 91.38 83 ALA A O 1
ATOM 618 N N . PHE A 1 84 ? 8.608 -7.523 -3.165 1.00 86.19 84 PHE A N 1
ATOM 619 C CA . PHE A 1 84 ? 8.244 -8.749 -3.867 1.00 86.19 84 PHE A CA 1
ATOM 620 C C . PHE A 1 84 ? 7.720 -9.783 -2.851 1.00 86.19 84 PHE A C 1
ATOM 622 O O . PHE A 1 84 ? 8.047 -9.649 -1.667 1.00 86.19 84 PHE A O 1
ATOM 629 N N . PRO A 1 85 ? 6.882 -10.749 -3.274 1.00 73.94 85 PRO A N 1
ATOM 630 C CA . PRO A 1 85 ? 6.430 -11.855 -2.426 1.00 73.94 85 PRO A CA 1
ATOM 631 C C . PRO A 1 85 ? 7.570 -12.725 -1.887 1.00 73.94 85 PRO A C 1
ATOM 633 O O . PRO A 1 85 ? 8.594 -12.862 -2.595 1.00 73.94 85 PRO A O 1
#

Secondary structure (DSSP, 8-state):
-HHHHHHHHHHHTTT--EEEE--TTPPP-TT---SEEEE-------EEEEEEEETTEEEEEEEEEEEEE-TTS-EEEEEEE----